Protein AF-A0A7X9CGD4-F1 (afdb_monomer_lite)

Structure (mmCIF, N/CA/C/O backbone):
data_AF-A0A7X9CGD4-F1
#
_entry.id   AF-A0A7X9CGD4-F1
#
loop_
_atom_site.group_PDB
_atom_site.id
_atom_site.type_symbol
_atom_site.label_atom_id
_atom_site.label_alt_id
_atom_site.label_comp_id
_atom_site.label_asym_id
_atom_site.label_entity_id
_atom_site.label_seq_id
_atom_site.pdbx_PDB_ins_code
_atom_site.Cartn_x
_atom_site.Cartn_y
_atom_site.Cartn_z
_atom_site.occupancy
_atom_site.B_iso_or_equiv
_atom_site.auth_seq_id
_atom_site.auth_comp_id
_atom_site.auth_asym_id
_atom_s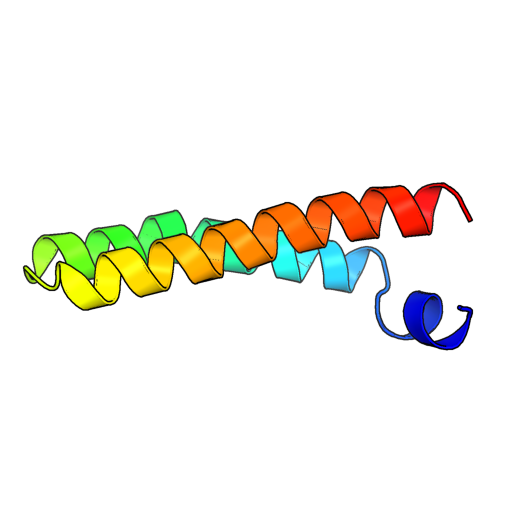ite.auth_atom_id
_atom_site.pdbx_PDB_model_num
ATOM 1 N N . MET A 1 1 ? 20.815 1.271 -10.488 1.00 60.66 1 MET A N 1
ATOM 2 C CA . MET A 1 1 ? 19.548 0.932 -11.172 1.00 60.66 1 MET A CA 1
ATOM 3 C C . MET A 1 1 ? 19.392 -0.581 -11.300 1.00 60.66 1 MET A C 1
ATOM 5 O O . MET A 1 1 ? 18.388 -1.099 -10.836 1.00 60.66 1 MET A O 1
ATOM 9 N N . GLU A 1 2 ? 20.413 -1.304 -11.775 1.00 67.44 2 GLU A N 1
ATOM 10 C CA . GLU A 1 2 ? 20.362 -2.774 -11.912 1.00 67.44 2 GLU A CA 1
ATOM 11 C C . GLU A 1 2 ? 20.076 -3.540 -10.614 1.00 67.44 2 GLU A C 1
ATOM 13 O O . GLU A 1 2 ? 19.282 -4.473 -10.618 1.00 67.44 2 GLU A O 1
ATOM 18 N N . PHE A 1 3 ? 20.644 -3.119 -9.477 1.00 70.62 3 PHE A N 1
ATOM 19 C CA . PHE A 1 3 ? 20.345 -3.744 -8.181 1.00 70.62 3 PHE A CA 1
ATOM 20 C C . PHE A 1 3 ? 18.855 -3.648 -7.808 1.00 70.62 3 PHE A C 1
ATOM 22 O O . PHE A 1 3 ? 18.276 -4.621 -7.335 1.00 70.62 3 PHE A O 1
ATOM 29 N N . PHE A 1 4 ? 18.215 -2.503 -8.071 1.00 67.19 4 PHE A N 1
ATOM 30 C CA . PHE A 1 4 ? 16.787 -2.309 -7.800 1.00 67.19 4 PHE A CA 1
ATOM 31 C C . PHE A 1 4 ? 15.919 -3.206 -8.684 1.00 67.19 4 PHE A C 1
ATOM 33 O O . PHE A 1 4 ? 15.005 -3.839 -8.172 1.00 67.19 4 PHE A O 1
ATOM 40 N N . ILE A 1 5 ? 16.241 -3.310 -9.976 1.00 69.94 5 ILE A N 1
ATOM 41 C CA . ILE A 1 5 ? 15.538 -4.195 -10.918 1.00 69.94 5 ILE A CA 1
ATOM 42 C C . ILE A 1 5 ? 15.714 -5.667 -10.511 1.00 69.94 5 ILE A C 1
ATOM 44 O O . ILE A 1 5 ? 14.775 -6.452 -10.590 1.00 69.94 5 ILE A O 1
ATOM 48 N N . ARG A 1 6 ? 16.899 -6.043 -10.014 1.00 71.81 6 ARG A N 1
ATOM 49 C CA . ARG A 1 6 ? 17.201 -7.418 -9.591 1.00 71.81 6 ARG A CA 1
ATOM 50 C C . ARG A 1 6 ? 16.479 -7.832 -8.306 1.00 71.81 6 ARG A C 1
ATOM 52 O O . ARG A 1 6 ? 16.123 -8.996 -8.164 1.00 71.81 6 ARG A O 1
ATOM 59 N N . VAL A 1 7 ? 16.299 -6.906 -7.363 1.00 71.81 7 VAL A N 1
ATOM 60 C CA .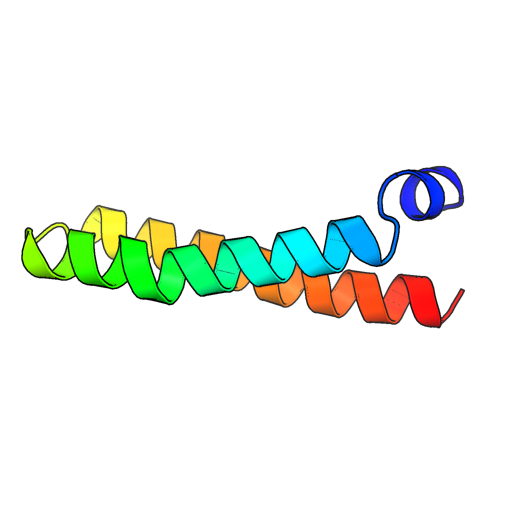 VAL A 1 7 ? 15.609 -7.166 -6.085 1.00 71.81 7 VAL A CA 1
ATOM 61 C C . VAL A 1 7 ? 14.090 -7.091 -6.251 1.00 71.81 7 VAL A C 1
ATOM 63 O O . VAL A 1 7 ? 13.357 -7.916 -5.704 1.00 71.81 7 VAL A O 1
ATOM 66 N N . PHE A 1 8 ? 13.609 -6.124 -7.029 1.00 75.44 8 PHE A N 1
ATOM 67 C CA . PHE A 1 8 ? 12.191 -5.929 -7.298 1.00 75.44 8 PHE A CA 1
ATOM 68 C C . PHE A 1 8 ? 11.808 -6.541 -8.647 1.00 75.44 8 PHE A C 1
ATOM 70 O O . PHE A 1 8 ? 11.456 -5.829 -9.573 1.00 75.44 8 PHE A O 1
ATOM 77 N N . ASP A 1 9 ? 11.831 -7.870 -8.764 1.00 82.56 9 ASP A N 1
ATOM 78 C CA . ASP A 1 9 ? 11.176 -8.548 -9.893 1.00 82.56 9 ASP A CA 1
ATOM 79 C C . ASP A 1 9 ? 9.680 -8.161 -9.930 1.00 82.56 9 ASP A C 1
ATOM 81 O O . ASP A 1 9 ? 9.040 -7.954 -8.894 1.00 82.56 9 ASP A O 1
ATOM 85 N N . THR A 1 10 ? 9.103 -8.103 -11.129 1.00 85.44 10 THR A N 1
ATOM 86 C CA . THR A 1 10 ? 7.660 -8.128 -11.407 1.00 85.44 10 THR A CA 1
ATOM 87 C C . THR A 1 10 ? 6.845 -8.943 -10.395 1.00 85.44 10 THR A C 1
ATOM 89 O O . THR A 1 10 ? 5.814 -8.470 -9.922 1.00 85.44 10 THR A O 1
ATOM 92 N N . ARG A 1 11 ? 7.298 -10.146 -10.014 1.00 88.38 11 ARG A N 1
ATOM 93 C CA . ARG A 1 11 ? 6.619 -10.987 -9.007 1.00 88.38 11 ARG A CA 1
ATOM 94 C C . ARG A 1 11 ? 6.548 -10.322 -7.631 1.00 88.38 11 ARG A C 1
ATOM 96 O O . ARG A 1 11 ? 5.490 -10.325 -7.004 1.00 88.38 11 ARG A O 1
ATOM 103 N N . SER A 1 12 ? 7.646 -9.722 -7.180 1.00 89.88 12 SER A N 1
ATOM 104 C CA . SER A 1 12 ? 7.713 -8.978 -5.919 1.00 89.88 12 SER A CA 1
ATOM 105 C C . SER A 1 12 ? 6.799 -7.751 -5.956 1.00 89.88 12 SER A C 1
ATOM 107 O O . SER A 1 12 ? 6.098 -7.479 -4.986 1.00 89.88 12 SER A O 1
ATOM 109 N N . LEU A 1 13 ? 6.740 -7.042 -7.087 1.00 90.12 13 LEU A N 1
ATOM 110 C CA . LEU A 1 13 ? 5.844 -5.892 -7.256 1.00 90.12 13 LEU A CA 1
ATOM 111 C C . LEU A 1 13 ? 4.364 -6.283 -7.244 1.00 90.12 13 LEU A C 1
ATOM 113 O O . LEU A 1 13 ? 3.550 -5.591 -6.632 1.00 90.12 13 LEU A O 1
ATOM 117 N N . ILE A 1 14 ? 4.020 -7.411 -7.868 1.00 91.56 14 ILE A N 1
ATOM 118 C CA . ILE A 1 14 ? 2.668 -7.972 -7.798 1.00 91.56 14 ILE A CA 1
ATOM 119 C C . ILE A 1 14 ? 2.305 -8.258 -6.340 1.00 91.56 14 ILE A C 1
ATOM 121 O O . ILE A 1 14 ? 1.236 -7.844 -5.905 1.00 91.56 14 ILE A O 1
ATOM 125 N N . LEU A 1 15 ? 3.199 -8.887 -5.566 1.00 93.00 15 LEU A N 1
ATOM 126 C CA . LEU A 1 15 ? 2.969 -9.153 -4.140 1.00 93.00 15 LEU A CA 1
ATOM 127 C C . LEU A 1 15 ? 2.769 -7.864 -3.333 1.00 93.00 15 LEU A C 1
ATOM 129 O O . LEU A 1 15 ? 1.865 -7.812 -2.507 1.00 93.00 15 LEU A O 1
ATOM 133 N N . PHE A 1 16 ? 3.544 -6.813 -3.606 1.00 91.38 16 PHE A N 1
ATOM 134 C CA . PHE A 1 16 ? 3.374 -5.496 -2.980 1.00 91.38 16 PHE A CA 1
ATOM 135 C C . PHE A 1 16 ? 1.962 -4.926 -3.189 1.00 91.38 16 PHE A C 1
ATOM 137 O O . PHE A 1 16 ? 1.316 -4.491 -2.234 1.00 91.38 16 PHE A O 1
ATOM 144 N N . ILE A 1 17 ? 1.462 -4.969 -4.427 1.00 93.88 17 ILE A N 1
ATOM 145 C CA . ILE A 1 17 ? 0.110 -4.501 -4.761 1.00 93.88 17 ILE A CA 1
ATOM 146 C C . ILE A 1 17 ? -0.940 -5.391 -4.088 1.00 93.88 17 ILE A C 1
ATOM 148 O O . ILE A 1 17 ? -1.905 -4.886 -3.517 1.00 93.88 17 ILE A O 1
ATOM 152 N N . LEU A 1 18 ? -0.742 -6.710 -4.121 1.00 94.94 18 LEU A N 1
ATOM 153 C CA . LEU A 1 18 ? -1.677 -7.687 -3.566 1.00 94.94 18 LEU A CA 1
ATOM 154 C C . LEU A 1 18 ? -1.817 -7.535 -2.047 1.00 94.94 18 LEU A C 1
ATOM 156 O O . LEU A 1 18 ? -2.935 -7.521 -1.543 1.00 94.94 18 LEU A O 1
ATOM 160 N N . ILE A 1 19 ? -0.705 -7.339 -1.332 1.00 95.06 19 ILE A N 1
ATOM 161 C CA . ILE A 1 19 ? -0.695 -7.063 0.111 1.00 95.06 19 ILE A CA 1
ATOM 162 C C . ILE A 1 19 ? -1.441 -5.760 0.407 1.00 95.06 19 ILE A C 1
ATOM 164 O O . ILE A 1 19 ? -2.316 -5.747 1.268 1.00 95.06 19 ILE A O 1
ATOM 168 N N . GLY A 1 20 ? -1.161 -4.685 -0.339 1.00 94.81 20 GLY A N 1
ATOM 169 C CA . GLY A 1 20 ? -1.859 -3.410 -0.160 1.00 94.81 20 GLY A CA 1
ATOM 170 C C . GLY A 1 20 ? -3.374 -3.526 -0.363 1.00 94.81 20 GLY A C 1
ATOM 171 O O . GLY A 1 20 ? -4.147 -2.975 0.420 1.00 94.81 20 GLY A O 1
ATOM 172 N N . ILE A 1 21 ? -3.818 -4.284 -1.372 1.00 95.94 21 ILE A N 1
ATOM 173 C CA . ILE A 1 21 ? -5.246 -4.536 -1.620 1.00 95.94 21 ILE A CA 1
ATOM 174 C C . ILE A 1 21 ? -5.858 -5.377 -0.495 1.00 95.94 21 ILE A C 1
ATOM 176 O O . ILE A 1 21 ? -6.917 -5.024 0.020 1.00 95.94 21 ILE A O 1
ATOM 180 N N . LEU A 1 22 ? -5.207 -6.472 -0.095 1.00 95.56 22 LEU A N 1
ATOM 181 C CA . LEU A 1 22 ? -5.722 -7.353 0.953 1.00 95.56 22 LEU A CA 1
ATOM 182 C C . LEU A 1 22 ? -5.836 -6.629 2.296 1.00 95.56 22 LEU A C 1
ATOM 184 O O . LEU A 1 22 ? -6.878 -6.742 2.939 1.00 95.56 22 LEU A O 1
ATOM 188 N N . SER A 1 23 ? -4.849 -5.819 2.683 1.00 93.56 23 SER A N 1
ATOM 189 C CA . SER A 1 23 ? -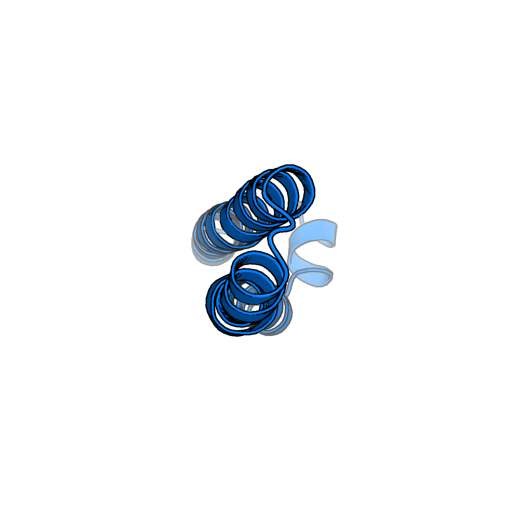4.951 -4.997 3.894 1.00 93.56 23 SER A CA 1
ATOM 190 C C . SER A 1 23 ? -6.077 -3.960 3.800 1.00 93.56 23 SER A C 1
ATOM 192 O O . SER A 1 23 ? -6.808 -3.746 4.767 1.00 93.56 23 SER A O 1
ATOM 194 N N . LEU A 1 24 ? -6.314 -3.361 2.628 1.00 94.19 24 LEU A N 1
ATOM 195 C CA . LEU A 1 24 ? -7.442 -2.440 2.434 1.00 94.19 24 LEU A CA 1
ATOM 196 C C . LEU A 1 24 ? -8.817 -3.107 2.475 1.00 94.19 24 LEU A C 1
ATOM 198 O O . LEU A 1 24 ? -9.792 -2.431 2.800 1.00 94.19 24 LEU A O 1
ATOM 202 N N . LEU A 1 25 ? -8.924 -4.384 2.118 1.00 93.19 25 LEU A N 1
ATOM 203 C CA . LEU A 1 25 ? -10.203 -5.094 2.093 1.00 93.19 25 LEU A CA 1
ATOM 204 C C . LEU A 1 25 ? -10.488 -5.791 3.423 1.00 93.19 25 LEU A C 1
ATOM 206 O O . LEU A 1 25 ? -11.580 -5.654 3.972 1.00 93.19 25 LEU A O 1
ATOM 210 N N . ILE A 1 26 ? -9.505 -6.519 3.946 1.00 93.62 26 ILE A N 1
ATOM 211 C CA . ILE A 1 26 ? -9.660 -7.379 5.118 1.00 93.62 26 ILE A CA 1
ATOM 212 C C . ILE A 1 26 ? -9.391 -6.569 6.388 1.00 93.62 26 ILE A C 1
ATOM 214 O O . ILE A 1 26 ? -10.302 -6.359 7.193 1.00 93.62 26 ILE A O 1
ATOM 218 N N . ASP A 1 27 ? -8.171 -6.052 6.543 1.00 91.00 27 ASP A N 1
ATOM 219 C CA . ASP A 1 27 ? -7.736 -5.404 7.787 1.00 91.00 27 ASP A CA 1
ATOM 220 C C . ASP A 1 27 ? -8.490 -4.091 8.032 1.00 91.00 27 ASP A C 1
ATOM 222 O O . ASP A 1 27 ? -8.915 -3.803 9.149 1.00 91.00 27 ASP A O 1
ATOM 226 N N . SER A 1 28 ? -8.741 -3.321 6.973 1.00 89.81 28 SER A N 1
ATOM 227 C CA . SER A 1 28 ? -9.540 -2.090 7.021 1.00 89.81 28 SER A CA 1
ATOM 228 C C . SER A 1 28 ? -10.978 -2.356 7.476 1.00 89.81 28 SER A C 1
ATOM 230 O O . SER A 1 28 ? -11.498 -1.646 8.340 1.00 89.81 28 SER A O 1
ATOM 232 N N . SER A 1 29 ? -11.625 -3.405 6.948 1.00 90.31 29 SER A N 1
ATOM 233 C CA . SER A 1 29 ? -12.973 -3.787 7.382 1.00 90.31 29 SER A CA 1
ATOM 234 C C . SER A 1 29 ? -12.969 -4.240 8.841 1.00 90.31 29 SER A C 1
ATOM 236 O O . SER A 1 29 ? -13.869 -3.882 9.599 1.00 90.31 29 SER A O 1
ATOM 238 N N . ASN A 1 30 ? -11.948 -4.995 9.248 1.00 92.38 30 ASN A N 1
ATOM 239 C CA . ASN A 1 30 ? -11.816 -5.479 10.616 1.00 92.38 30 ASN A CA 1
ATOM 240 C C . ASN A 1 30 ? -11.615 -4.322 11.615 1.00 92.38 30 ASN A C 1
ATOM 242 O O . ASN A 1 30 ? -12.346 -4.224 12.600 1.00 92.38 30 ASN A O 1
ATOM 246 N N . LEU A 1 31 ? -10.701 -3.389 11.325 1.00 91.19 31 LEU A N 1
ATOM 247 C CA . LEU A 1 31 ? -10.448 -2.208 12.161 1.00 91.19 31 LEU A CA 1
ATOM 248 C C . LEU A 1 31 ? -11.669 -1.291 12.244 1.00 91.19 31 LEU A C 1
ATOM 250 O O . LEU A 1 31 ? -11.986 -0.769 13.314 1.00 91.19 31 LEU A O 1
ATOM 254 N N . LYS A 1 32 ? -12.393 -1.123 11.131 1.00 91.25 32 LYS A N 1
ATOM 255 C CA . LYS A 1 32 ? -13.633 -0.344 11.106 1.00 91.25 32 LYS A CA 1
ATOM 256 C C . LYS A 1 32 ? -14.700 -0.957 12.014 1.00 91.25 32 LYS A C 1
ATOM 258 O O . LYS A 1 32 ? -15.334 -0.218 12.763 1.00 91.25 32 LYS A O 1
ATOM 263 N N . ASN A 1 33 ? -14.863 -2.281 11.990 1.00 92.12 33 ASN A N 1
ATOM 264 C CA . ASN A 1 33 ? -15.829 -2.990 12.837 1.00 92.12 33 ASN A CA 1
ATOM 265 C C . ASN A 1 33 ? -15.487 -2.896 14.333 1.00 92.12 33 ASN A C 1
ATOM 267 O O . ASN A 1 33 ? -16.387 -2.907 15.166 1.00 92.12 33 ASN A O 1
ATOM 271 N N . GLN A 1 34 ? -14.203 -2.764 14.670 1.00 92.88 34 GLN A N 1
ATOM 272 C CA . GLN A 1 34 ? -13.722 -2.616 16.047 1.00 92.88 34 GLN A CA 1
ATOM 273 C C . GLN A 1 34 ? -13.729 -1.155 16.545 1.00 92.88 34 GLN A C 1
ATOM 275 O O . GLN A 1 34 ? -13.451 -0.903 17.714 1.00 92.88 34 GLN A O 1
ATOM 280 N N . GLY A 1 35 ? -14.051 -0.179 15.685 1.00 93.69 35 GLY A N 1
ATOM 281 C CA . GLY A 1 35 ? -14.068 1.248 16.039 1.00 93.69 35 GLY A CA 1
ATOM 282 C C . GLY A 1 35 ? -12.690 1.931 16.037 1.00 93.69 35 GLY A C 1
ATOM 283 O O . GLY A 1 35 ? -12.574 3.090 16.446 1.00 93.69 35 GLY A O 1
ATOM 284 N N . PHE A 1 36 ? -11.651 1.260 15.531 1.00 93.25 36 PHE A N 1
ATOM 285 C CA . PHE A 1 36 ? -10.262 1.734 15.493 1.00 93.25 36 PHE A CA 1
ATOM 286 C C . PHE A 1 36 ? -10.012 2.734 14.354 1.00 93.25 36 PHE A C 1
ATOM 288 O O . PHE A 1 36 ? -9.383 2.445 13.337 1.00 93.25 36 PHE A O 1
ATOM 295 N N . THR A 1 37 ? -10.554 3.947 14.495 1.00 92.00 37 THR A N 1
ATOM 296 C CA . THR A 1 37 ? -10.544 4.974 13.434 1.00 92.00 37 THR A CA 1
ATOM 297 C C . THR A 1 37 ? -9.170 5.590 13.147 1.00 92.00 37 THR A C 1
ATOM 299 O O . THR A 1 37 ? -8.933 6.037 12.020 1.00 92.00 37 THR A O 1
ATOM 302 N N . LYS A 1 38 ? -8.257 5.636 14.129 1.00 93.31 38 LYS A 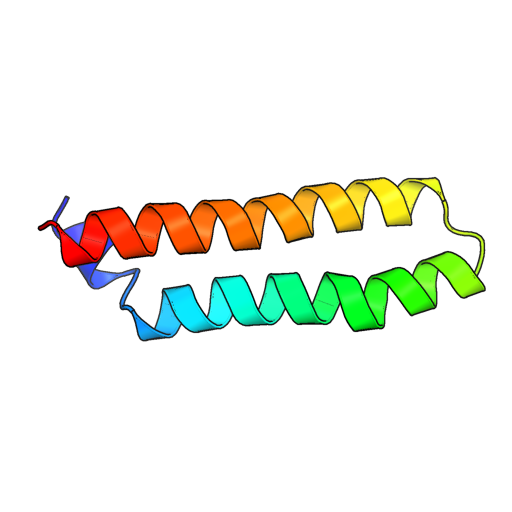N 1
ATOM 303 C CA . LYS A 1 38 ? -6.898 6.175 13.937 1.00 93.31 38 LYS A CA 1
ATOM 304 C C . LYS A 1 38 ? -6.019 5.167 13.207 1.00 93.31 38 LYS A C 1
ATOM 306 O O . LYS A 1 38 ? -5.392 5.515 12.208 1.00 93.31 38 LYS A O 1
ATOM 311 N N . GLU A 1 39 ? -6.032 3.921 13.667 1.00 92.75 39 GLU A N 1
ATOM 312 C CA . GLU A 1 39 ? -5.318 2.797 13.066 1.00 92.75 39 GLU A CA 1
ATOM 313 C C . GLU A 1 39 ? -5.808 2.555 11.638 1.00 92.75 39 GLU A C 1
ATOM 315 O O . GLU A 1 39 ? -4.997 2.382 10.734 1.00 92.75 39 GLU A O 1
ATOM 320 N N . LEU A 1 40 ? -7.123 2.654 11.410 1.00 93.50 40 LEU A N 1
ATOM 321 C CA . LEU A 1 40 ? -7.723 2.547 10.082 1.00 93.50 40 LEU A CA 1
ATOM 322 C C . LEU A 1 40 ? -7.143 3.570 9.096 1.00 93.50 40 LEU A C 1
ATOM 324 O O . LEU A 1 40 ? -6.809 3.210 7.970 1.00 93.50 40 LEU A O 1
ATOM 328 N N . LYS A 1 41 ? -6.988 4.837 9.503 1.00 94.44 41 LYS A N 1
ATOM 329 C CA . LYS A 1 41 ? -6.389 5.870 8.639 1.00 94.44 41 LYS A CA 1
ATOM 330 C C . LYS A 1 41 ? -4.930 5.564 8.318 1.00 94.44 41 LYS A C 1
ATOM 332 O O . LYS A 1 41 ? -4.519 5.720 7.172 1.00 94.44 41 LYS A O 1
ATOM 337 N N . ILE A 1 42 ? -4.160 5.119 9.310 1.00 95.44 42 ILE A N 1
ATOM 338 C CA . ILE A 1 42 ? -2.750 4.749 9.122 1.00 95.44 42 ILE A CA 1
ATOM 339 C C . ILE A 1 42 ? -2.646 3.568 8.152 1.00 95.44 42 ILE A C 1
ATOM 341 O O . ILE A 1 42 ? -1.896 3.636 7.181 1.00 95.44 42 ILE A O 1
ATOM 345 N N . LEU A 1 43 ? -3.453 2.527 8.364 1.00 95.44 43 LEU A N 1
ATOM 346 C CA . LEU A 1 43 ? -3.512 1.356 7.496 1.00 95.44 43 LEU A CA 1
ATOM 347 C C . LEU A 1 43 ? -3.868 1.741 6.057 1.00 95.44 43 LEU A C 1
ATOM 349 O O . LEU A 1 43 ? -3.221 1.271 5.124 1.00 95.44 43 LEU A O 1
ATOM 353 N N . GLN A 1 44 ? -4.864 2.609 5.864 1.00 95.12 44 GLN A N 1
ATOM 354 C CA . GLN A 1 44 ? -5.256 3.086 4.537 1.00 95.12 44 GLN A CA 1
ATOM 355 C C . GLN A 1 44 ? -4.111 3.830 3.846 1.00 95.12 44 GLN A C 1
ATOM 357 O O . GLN A 1 44 ? -3.820 3.541 2.689 1.00 95.12 44 GLN A O 1
ATOM 362 N N . ILE A 1 45 ? -3.422 4.736 4.550 1.00 96.38 45 ILE A N 1
ATOM 363 C CA . ILE A 1 45 ? -2.268 5.469 4.005 1.00 96.38 45 ILE A CA 1
ATOM 364 C C . ILE A 1 45 ? -1.163 4.498 3.573 1.00 96.38 45 ILE A C 1
ATOM 366 O O . ILE A 1 45 ? -0.668 4.595 2.451 1.00 96.38 45 ILE A O 1
ATOM 370 N N . ILE A 1 46 ? -0.806 3.544 4.435 1.00 95.31 46 ILE A N 1
ATOM 371 C CA . ILE A 1 46 ? 0.236 2.548 4.155 1.00 95.31 46 ILE A CA 1
ATOM 372 C C . ILE A 1 46 ? -0.163 1.667 2.964 1.00 95.31 46 ILE A C 1
ATOM 374 O O . ILE A 1 46 ? 0.637 1.431 2.062 1.00 95.31 46 ILE A O 1
ATOM 378 N N . SER A 1 47 ? -1.417 1.225 2.920 1.00 95.56 47 SER A N 1
ATOM 379 C CA . SER A 1 47 ? -1.921 0.365 1.849 1.00 95.56 47 SER A CA 1
ATOM 380 C C . SER A 1 47 ? -1.950 1.087 0.501 1.00 95.56 47 SER A C 1
ATOM 382 O O . SER A 1 47 ? -1.490 0.540 -0.501 1.00 95.56 47 SER A O 1
ATOM 384 N N . TYR A 1 48 ? -2.415 2.3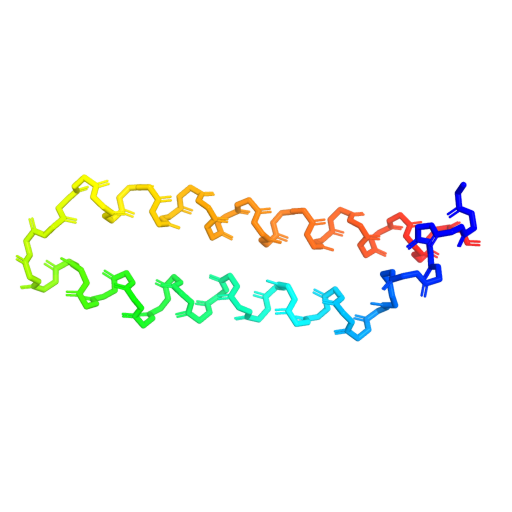41 0.467 1.00 95.44 48 TYR A N 1
ATOM 385 C CA . TYR A 1 48 ? -2.351 3.160 -0.744 1.00 95.44 48 TYR A CA 1
ATOM 386 C C . TYR A 1 48 ? -0.911 3.419 -1.176 1.00 95.44 48 TYR A C 1
ATOM 388 O O . TYR A 1 48 ? -0.624 3.350 -2.369 1.00 95.44 48 TYR A O 1
ATOM 396 N N . PHE A 1 49 ? 0.004 3.656 -0.231 1.00 95.31 49 PHE A N 1
ATOM 397 C CA . PHE A 1 49 ? 1.421 3.796 -0.541 1.00 95.31 49 PHE A CA 1
ATOM 398 C C . PHE A 1 49 ? 1.973 2.535 -1.213 1.00 95.31 49 PHE A C 1
ATOM 400 O O . PHE A 1 49 ? 2.583 2.649 -2.270 1.00 95.31 49 PHE A O 1
ATOM 407 N N . TYR A 1 50 ? 1.703 1.341 -0.676 1.00 92.81 50 TYR A N 1
ATOM 408 C CA . TYR A 1 50 ? 2.142 0.080 -1.283 1.00 92.81 50 TYR A CA 1
ATOM 409 C C . TYR A 1 50 ? 1.602 -0.122 -2.704 1.00 92.81 50 TYR A C 1
ATOM 411 O O . TYR A 1 50 ? 2.359 -0.514 -3.594 1.00 92.81 50 TYR A O 1
ATOM 419 N N . ILE A 1 51 ? 0.325 0.193 -2.940 1.00 94.81 51 ILE A N 1
ATOM 420 C CA . ILE A 1 51 ? -0.299 0.070 -4.264 1.00 94.81 51 ILE A CA 1
ATOM 421 C C . ILE A 1 51 ? 0.317 1.070 -5.249 1.00 94.81 51 ILE A C 1
ATOM 423 O O . ILE A 1 51 ? 0.771 0.678 -6.324 1.00 94.81 51 ILE A O 1
ATOM 427 N N . VAL A 1 52 ? 0.367 2.356 -4.886 1.00 95.88 52 VAL A N 1
ATOM 428 C CA . VAL A 1 52 ? 0.907 3.421 -5.748 1.00 95.88 52 VAL A CA 1
ATOM 429 C C . VAL A 1 52 ? 2.384 3.175 -6.040 1.00 95.88 52 VAL A C 1
ATOM 431 O O . VAL A 1 52 ? 2.801 3.241 -7.195 1.00 95.88 52 VAL A O 1
ATOM 434 N N . PHE A 1 53 ? 3.167 2.831 -5.017 1.00 93.31 53 PHE A N 1
ATOM 435 C CA . PHE A 1 53 ? 4.5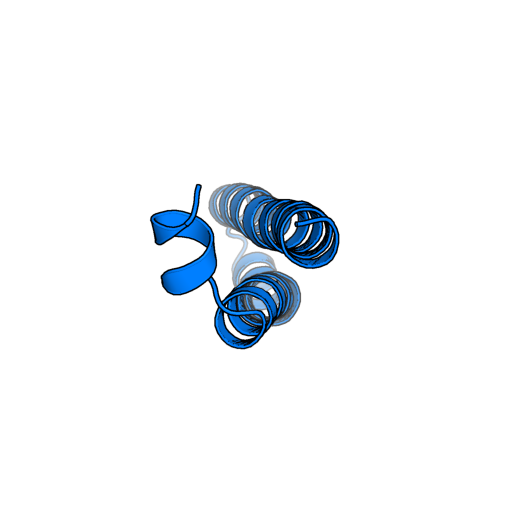79 2.499 -5.164 1.00 93.31 53 PHE A CA 1
ATOM 436 C C . PHE A 1 53 ? 4.780 1.289 -6.080 1.00 93.31 53 PHE A C 1
ATOM 438 O O . PHE A 1 53 ? 5.592 1.353 -7.001 1.00 93.31 53 PHE A O 1
ATOM 445 N N . GLY A 1 54 ? 4.007 0.216 -5.883 1.00 91.69 54 GLY A N 1
ATOM 446 C CA . GLY A 1 54 ? 4.057 -0.975 -6.729 1.00 91.69 54 GLY A CA 1
ATOM 447 C C . GLY A 1 54 ? 3.767 -0.667 -8.200 1.00 91.69 54 GLY A C 1
ATOM 448 O O . GLY A 1 54 ? 4.508 -1.113 -9.073 1.00 91.69 54 GLY A O 1
ATOM 449 N N . ILE A 1 55 ? 2.749 0.154 -8.483 1.00 92.62 55 ILE A N 1
ATOM 450 C CA . ILE A 1 55 ? 2.391 0.572 -9.850 1.00 92.62 55 ILE A CA 1
ATOM 451 C C . ILE A 1 55 ? 3.494 1.431 -10.479 1.00 92.62 55 ILE A C 1
ATOM 453 O O . ILE A 1 55 ? 3.890 1.181 -11.618 1.00 92.62 55 ILE A O 1
ATOM 457 N N . ILE A 1 56 ? 4.014 2.426 -9.753 1.00 93.25 56 ILE A N 1
ATOM 458 C CA . ILE A 1 56 ? 5.097 3.289 -10.248 1.00 93.25 56 ILE A CA 1
ATOM 459 C C . ILE A 1 56 ? 6.328 2.444 -10.576 1.00 93.25 56 ILE A C 1
ATOM 461 O O . ILE A 1 56 ? 6.880 2.557 -11.670 1.00 93.25 56 ILE A O 1
ATOM 465 N N . MET A 1 57 ? 6.727 1.555 -9.665 1.00 90.62 57 MET A N 1
ATOM 466 C CA . MET A 1 57 ? 7.866 0.666 -9.876 1.00 90.62 57 MET A CA 1
ATOM 467 C C . MET A 1 57 ? 7.642 -0.286 -11.048 1.00 90.62 57 MET A C 1
ATOM 469 O O . MET A 1 57 ? 8.562 -0.507 -11.827 1.00 90.62 57 MET A O 1
ATOM 473 N N . PHE A 1 58 ? 6.423 -0.793 -11.235 1.00 89.69 58 PHE A N 1
ATOM 474 C CA . PHE A 1 58 ? 6.094 -1.645 -12.375 1.00 89.69 58 PHE A CA 1
ATOM 475 C C . PHE A 1 58 ? 6.292 -0.909 -13.706 1.00 89.69 58 PHE A C 1
ATOM 477 O O . PHE A 1 58 ? 6.860 -1.461 -14.647 1.00 89.69 58 PHE A O 1
ATOM 484 N N . ILE A 1 59 ? 5.880 0.361 -13.776 1.00 89.38 59 ILE A N 1
ATOM 485 C CA . ILE A 1 59 ? 6.095 1.209 -14.956 1.00 89.38 59 ILE A CA 1
ATOM 486 C C . ILE A 1 59 ? 7.589 1.462 -15.177 1.00 89.38 59 ILE A C 1
ATOM 488 O O . ILE A 1 59 ? 8.056 1.373 -16.311 1.00 89.38 59 ILE A O 1
ATOM 492 N N . VAL A 1 60 ? 8.341 1.760 -14.111 1.00 88.25 60 VAL A N 1
ATOM 493 C CA . VAL A 1 60 ? 9.791 1.996 -14.189 1.00 88.25 60 VAL A CA 1
ATOM 494 C C . VAL A 1 60 ? 10.509 0.752 -14.704 1.00 88.25 60 VAL A C 1
ATOM 496 O O . VAL A 1 60 ? 11.269 0.859 -15.657 1.00 88.25 60 VAL A O 1
ATOM 499 N N . ILE A 1 61 ? 10.230 -0.422 -14.139 1.00 85.81 61 ILE A N 1
ATOM 500 C CA . ILE A 1 61 ? 10.875 -1.678 -14.542 1.00 85.81 61 ILE A CA 1
ATOM 501 C C . ILE A 1 61 ? 10.493 -2.086 -15.956 1.00 85.81 61 ILE A C 1
ATOM 503 O O . ILE A 1 61 ? 11.329 -2.604 -16.670 1.00 85.81 61 ILE A O 1
ATOM 507 N N . LYS A 1 62 ? 9.257 -1.845 -16.399 1.00 82.00 62 LYS A N 1
ATOM 508 C CA . LYS A 1 62 ? 8.865 -2.157 -17.779 1.00 82.00 62 LYS A CA 1
ATOM 509 C C . LYS A 1 62 ? 9.500 -1.213 -18.810 1.00 82.00 62 LYS A C 1
ATOM 511 O O . LYS A 1 62 ? 9.571 -1.555 -19.988 1.00 82.00 62 LYS A O 1
ATOM 516 N N . LYS A 1 63 ? 9.876 0.001 -18.396 1.00 77.62 63 LYS A N 1
ATOM 517 C CA . LYS A 1 63 ? 10.460 1.025 -19.274 1.00 77.62 63 LYS A CA 1
ATOM 518 C C . LYS A 1 63 ? 11.973 0.850 -19.474 1.00 77.62 63 LYS A C 1
ATOM 520 O O . LYS A 1 63 ? 12.489 1.386 -20.453 1.00 77.62 63 LYS A O 1
ATOM 525 N N . TYR A 1 64 ? 12.650 0.155 -18.561 1.00 65.06 64 TYR A N 1
ATOM 526 C CA . TYR A 1 64 ? 14.089 -0.128 -18.592 1.00 65.06 64 TYR A CA 1
ATOM 527 C C . TYR A 1 64 ? 14.356 -1.595 -18.920 1.00 65.06 64 TYR A C 1
ATOM 529 O O . TYR A 1 64 ? 15.400 -1.850 -19.554 1.00 65.06 64 TYR A O 1
#

Foldseek 3Di:
DVVLCVVDPPVNLVVLLVVLVCCVVPVLVVCVVVVVPVVSVVSNVSSVCSNVVSVVVVVVSVVD

Secondary structure (DSSP, 8-state):
-HHHHHHS-HHHHHHHHHHHHHIIIIIHHHHHHTT-HHHHHHHHHHHHHHHHHHHHHHHHHHH-

pLDDT: mean 88.79, std 8.88, range [60.66, 96.38]

Radius of gyration: 14.09 Å; chains: 1; bounding box: 36×17×35 Å

Sequence (64 aa):
MEFFIRVFDTRSLILFILIGILSLLIDSSNLKNQGFTKELKILQIISYFYIVFGIIMFIVIKKY